Protein AF-A0AB34I1J7-F1 (afdb_monomer_lite)

InterPro domains:
  IPR003309 SCAN domain [PF02023] (33-123)
  IPR003309 SCAN domain [PS50804] (38-121)
  IPR003309 SCAN domain [SM00431] (33-147)
  IPR013087 Zinc finger C2H2-type [PS00028] (128-148)
  IPR013087 Zinc finger C2H2-type [PS00028] (156-176)
  IPR013087 Zinc finger C2H2-type [PS50157] (126-153)
  IPR013087 Zinc finger C2H2-type [PS50157] (154-181)
  IPR013087 Zinc finger C2H2-type [SM00355] (126-148)
  IPR013087 Zinc f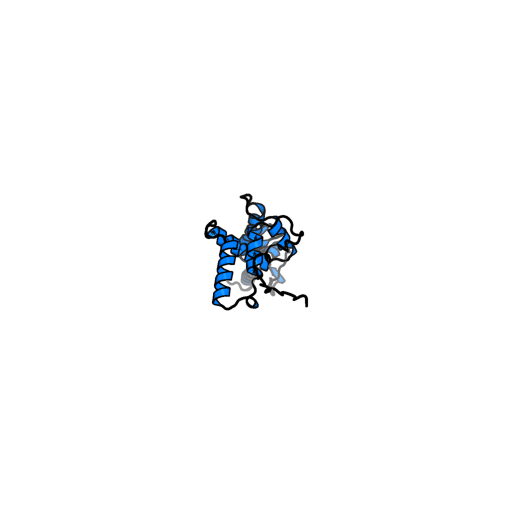inger C2H2-type [SM00355] (154-176)
  IPR036236 Zinc finger C2H2 superfamily [SSF57667] (126-176)
  IPR038269 SCAN domain superfamily [G3DSA:1.10.4020.10] (29-123)
  IPR050916 SCAN domain and C2H2-type zinc finger [PTHR45935] (22-131)

Secondary structure (DSSP, 8-state):
-----------------SSSS---S---S--HHHHHHHHHHT--GGGSSSHHHHHHHHHHHHHHHH-TTT--HHHHHHHHHHHHHHHHS-HHHHHHHHHT---SS-TTSHHHHHHHHHHHHH---EE-TTT--EESSHHHHHHHHHHHH----EE-TTT--EESSHHHHHHHHHHHH----

Structure (mmCIF, N/CA/C/O backbone):
data_AF-A0AB34I1J7-F1
#
_entry.id   AF-A0AB34I1J7-F1
#
loop_
_atom_site.group_PDB
_atom_site.id
_atom_site.type_symbol
_atom_site.label_atom_id
_atom_site.label_alt_id
_atom_site.label_comp_id
_atom_site.label_asym_id
_atom_site.label_entity_id
_atom_site.label_seq_id
_atom_site.pdbx_PDB_ins_code
_atom_site.Cartn_x
_atom_site.Cartn_y
_atom_site.Cartn_z
_atom_site.occupancy
_atom_site.B_iso_or_equiv
_atom_site.auth_seq_id
_atom_site.auth_comp_id
_atom_site.auth_asym_id
_atom_site.auth_atom_id
_atom_site.pdbx_PDB_model_num
ATOM 1 N N . MET A 1 1 ? 21.819 9.440 -84.602 1.00 41.34 1 MET A N 1
ATOM 2 C CA . MET A 1 1 ? 22.567 8.645 -83.603 1.00 41.34 1 MET A CA 1
ATOM 3 C C . MET A 1 1 ? 23.087 9.572 -82.512 1.00 41.34 1 MET A C 1
ATOM 5 O O . MET A 1 1 ? 24.114 10.208 -82.698 1.00 41.34 1 MET A O 1
ATOM 9 N N . LYS A 1 2 ? 22.367 9.686 -81.397 1.00 42.88 2 LYS A N 1
ATOM 10 C CA . LYS A 1 2 ? 22.900 10.189 -80.125 1.00 42.88 2 LYS A CA 1
ATOM 11 C C . LYS A 1 2 ? 22.485 9.143 -79.095 1.00 42.88 2 LYS A C 1
ATOM 13 O O . LYS A 1 2 ? 21.301 8.846 -78.991 1.00 42.88 2 LYS A O 1
ATOM 18 N N . LYS A 1 3 ? 23.469 8.457 -78.516 1.00 43.00 3 LYS A N 1
ATOM 19 C CA . LYS A 1 3 ? 23.260 7.335 -77.599 1.00 43.00 3 LYS A CA 1
ATOM 20 C C . LYS A 1 3 ? 22.960 7.899 -76.212 1.00 43.00 3 LYS A C 1
ATOM 22 O O . LYS A 1 3 ? 23.775 8.652 -75.690 1.00 43.00 3 LYS A O 1
ATOM 27 N N . ASN A 1 4 ? 21.815 7.513 -75.653 1.00 36.00 4 ASN A N 1
ATOM 28 C CA . ASN A 1 4 ? 21.556 7.559 -74.220 1.00 36.00 4 ASN A CA 1
ATOM 29 C C . ASN A 1 4 ? 22.535 6.597 -73.537 1.00 36.00 4 ASN A C 1
ATOM 31 O O . ASN A 1 4 ? 22.669 5.450 -73.968 1.00 36.00 4 ASN A O 1
ATOM 35 N N . GLN A 1 5 ? 23.234 7.065 -72.509 1.00 42.88 5 GLN A N 1
ATOM 36 C CA . GLN A 1 5 ? 23.921 6.202 -71.555 1.00 42.88 5 GLN A CA 1
ATOM 37 C C . GLN A 1 5 ? 23.169 6.323 -70.234 1.00 42.88 5 GLN A C 1
ATOM 39 O O . GLN A 1 5 ? 23.293 7.317 -69.526 1.00 42.88 5 GLN A O 1
ATOM 44 N N . GLU A 1 6 ? 22.339 5.321 -69.961 1.00 39.78 6 GLU A N 1
ATOM 45 C CA . GLU A 1 6 ? 21.778 5.044 -68.643 1.00 39.78 6 GLU A CA 1
ATOM 46 C C . GLU A 1 6 ? 22.890 4.398 -67.807 1.00 39.78 6 GLU A C 1
ATOM 48 O O . GLU A 1 6 ? 23.383 3.317 -68.131 1.00 39.78 6 GLU A O 1
ATOM 53 N N . GLY A 1 7 ? 23.352 5.113 -66.782 1.00 38.28 7 GLY A N 1
ATOM 54 C CA . GLY A 1 7 ? 24.207 4.559 -65.734 1.00 38.28 7 GLY A CA 1
ATOM 55 C C . GLY A 1 7 ? 23.368 3.833 -64.674 1.00 38.28 7 GLY A C 1
ATOM 56 O O . GLY A 1 7 ? 22.175 4.114 -64.546 1.00 38.28 7 GLY A O 1
ATOM 57 N N . PRO A 1 8 ? 23.960 2.898 -63.913 1.00 36.19 8 PRO A N 1
ATOM 58 C CA . PRO A 1 8 ? 23.227 2.061 -62.972 1.00 36.19 8 PRO A CA 1
ATOM 59 C C . PRO A 1 8 ? 22.698 2.882 -61.789 1.00 36.19 8 PRO A C 1
ATOM 61 O O . PRO A 1 8 ? 23.455 3.567 -61.101 1.00 36.19 8 PRO A O 1
ATOM 64 N N . VAL A 1 9 ? 21.392 2.777 -61.537 1.00 37.28 9 VAL A N 1
ATOM 65 C CA . VAL A 1 9 ? 20.745 3.280 -60.321 1.00 37.28 9 VAL A CA 1
ATOM 66 C C . VAL A 1 9 ? 21.147 2.363 -59.169 1.00 37.28 9 VAL A C 1
ATOM 68 O O . VAL A 1 9 ? 20.650 1.246 -59.050 1.00 37.28 9 VAL A O 1
ATOM 71 N N . ILE A 1 10 ? 22.075 2.821 -58.331 1.00 36.22 10 ILE A N 1
ATOM 72 C CA . ILE A 1 10 ? 22.367 2.180 -57.049 1.00 36.22 10 ILE A CA 1
ATOM 73 C C . ILE A 1 10 ? 21.403 2.773 -56.026 1.00 36.22 10 ILE A C 1
ATOM 75 O O . ILE A 1 10 ? 21.556 3.921 -55.611 1.00 36.22 10 ILE A O 1
ATOM 79 N N . VAL A 1 11 ? 20.399 1.988 -55.635 1.00 35.81 11 VAL A N 1
ATOM 80 C CA . VAL A 1 11 ? 19.558 2.282 -54.473 1.00 35.81 11 VAL A CA 1
ATOM 81 C C . VAL A 1 11 ? 20.415 2.023 -53.238 1.00 35.81 11 VAL A C 1
ATOM 83 O O . VAL A 1 11 ? 20.641 0.875 -52.862 1.00 35.81 11 VAL A O 1
ATOM 86 N N . LYS A 1 12 ? 20.961 3.084 -52.644 1.00 34.81 12 LYS A N 1
ATOM 87 C CA . LYS A 1 12 ? 21.525 3.001 -51.299 1.00 34.81 12 LYS A CA 1
ATOM 88 C C . LYS A 1 12 ? 20.368 3.068 -50.315 1.00 34.81 12 LYS A C 1
ATOM 90 O O . LYS A 1 12 ? 19.717 4.099 -50.188 1.00 34.81 12 LYS A O 1
ATOM 95 N N . VAL A 1 13 ? 20.100 1.936 -49.682 1.00 39.44 13 VAL A N 1
ATOM 96 C CA . VAL A 1 13 ? 19.323 1.871 -48.451 1.00 39.44 13 VAL A CA 1
ATOM 97 C C . VAL A 1 13 ? 20.276 2.329 -47.350 1.00 39.44 13 VAL A C 1
ATOM 99 O O . VAL A 1 13 ? 21.215 1.614 -47.018 1.00 39.44 13 VAL A O 1
ATOM 102 N N . GLU A 1 14 ? 20.093 3.550 -46.861 1.00 33.66 14 GLU A N 1
ATOM 103 C CA . GLU A 1 14 ? 20.713 4.015 -45.619 1.00 33.66 14 GLU A CA 1
ATOM 104 C C . GLU A 1 14 ? 19.593 4.055 -44.568 1.00 33.66 14 GLU A C 1
ATOM 106 O O . GLU A 1 14 ? 18.824 5.009 -44.451 1.00 33.66 14 GLU A O 1
ATOM 111 N N . GLU A 1 15 ? 19.452 2.915 -43.887 1.00 44.00 15 GLU A N 1
ATOM 112 C CA . GLU A 1 15 ? 18.715 2.718 -42.639 1.00 44.00 15 GLU A CA 1
ATOM 113 C C . GLU A 1 15 ? 19.415 3.503 -41.530 1.00 44.00 15 GLU A C 1
ATOM 115 O O . GLU A 1 15 ? 20.234 2.944 -40.819 1.00 44.00 15 GLU A O 1
ATOM 120 N N . GLU A 1 16 ? 19.155 4.803 -41.392 1.00 42.69 16 GLU A N 1
ATOM 121 C CA . GLU A 1 16 ? 19.664 5.544 -40.224 1.00 42.69 16 GLU A CA 1
ATOM 122 C C . GLU A 1 16 ? 18.922 6.863 -39.958 1.00 42.69 16 GLU A C 1
ATOM 124 O O . GLU A 1 16 ? 19.511 7.851 -39.538 1.00 42.69 16 GLU A O 1
ATOM 129 N N . ASN A 1 17 ? 17.606 6.910 -40.204 1.00 36.69 17 ASN A N 1
ATOM 130 C CA . ASN A 1 17 ? 16.812 8.115 -39.908 1.00 36.69 17 ASN A CA 1
ATOM 131 C C . ASN A 1 17 ? 15.355 7.869 -39.478 1.00 36.69 17 ASN A C 1
ATOM 133 O O . ASN A 1 17 ? 14.537 8.782 -39.538 1.00 36.69 17 ASN A O 1
ATOM 137 N N . PHE A 1 18 ? 15.006 6.668 -39.003 1.00 31.95 18 PHE A N 1
ATOM 138 C CA . PHE A 1 18 ? 13.630 6.386 -38.558 1.00 31.95 18 PHE A CA 1
ATOM 139 C C . PHE A 1 18 ? 13.370 6.670 -37.065 1.00 31.95 18 PHE A C 1
ATOM 141 O O . PHE A 1 18 ? 12.256 6.485 -36.598 1.00 31.95 18 PHE A O 1
ATOM 148 N N . PHE A 1 19 ? 14.362 7.144 -36.302 1.00 36.75 19 PHE A N 1
ATOM 149 C CA . PHE A 1 19 ? 14.204 7.362 -34.852 1.00 36.75 19 PHE A CA 1
ATOM 150 C C . PHE A 1 19 ? 14.088 8.836 -34.431 1.00 36.75 19 PHE A C 1
ATOM 152 O O . PHE A 1 19 ? 14.089 9.146 -33.244 1.00 36.75 19 PHE A O 1
ATOM 159 N N . VAL A 1 20 ? 13.985 9.769 -35.384 1.00 41.97 20 VAL A N 1
ATOM 160 C CA . VAL A 1 20 ? 13.896 11.208 -35.075 1.00 41.97 20 VAL A CA 1
ATOM 161 C C . VAL A 1 20 ? 12.694 11.841 -35.767 1.00 41.97 20 VAL A C 1
ATOM 163 O O . VAL A 1 20 ? 12.837 12.809 -36.505 1.00 41.97 20 VAL A O 1
ATOM 166 N N . GLN A 1 21 ? 11.496 11.294 -35.555 1.00 44.53 21 GLN A N 1
ATOM 167 C CA . GLN A 1 21 ? 10.256 12.030 -35.812 1.00 44.53 21 GLN A CA 1
ATOM 168 C C . GLN A 1 21 ? 9.051 11.341 -35.168 1.00 44.53 21 GLN A C 1
ATOM 170 O O . GLN A 1 21 ? 8.343 10.596 -35.823 1.00 44.53 21 GLN A O 1
ATOM 175 N N . GLU A 1 22 ? 8.861 11.584 -33.870 1.00 39.38 22 GLU A N 1
ATOM 176 C CA . GLU A 1 22 ? 7.556 11.803 -33.215 1.00 39.38 22 GLU A CA 1
ATOM 177 C C . GLU A 1 22 ? 7.799 12.030 -31.714 1.00 39.38 22 GLU A C 1
ATOM 179 O O . GLU A 1 22 ? 7.383 11.278 -30.841 1.00 39.38 22 GLU A O 1
ATOM 184 N N . ILE A 1 23 ? 8.532 13.105 -31.402 1.00 40.81 23 ILE A N 1
ATOM 185 C CA . ILE A 1 23 ? 8.363 13.757 -30.103 1.00 40.81 23 ILE A CA 1
ATOM 186 C C . ILE A 1 23 ? 7.135 14.634 -30.288 1.00 40.81 23 ILE A C 1
ATOM 188 O O . ILE A 1 23 ? 7.230 15.765 -30.772 1.00 40.81 23 ILE A O 1
ATOM 192 N N . ASP A 1 24 ? 5.974 14.059 -29.998 1.00 33.88 24 ASP A N 1
ATOM 193 C CA . ASP A 1 24 ? 4.739 14.816 -29.939 1.00 33.88 24 ASP A CA 1
ATOM 194 C C . ASP A 1 24 ? 4.899 15.868 -28.834 1.00 33.88 24 ASP A C 1
ATOM 196 O O . ASP A 1 24 ? 5.199 15.564 -27.676 1.00 33.88 24 ASP A O 1
ATOM 200 N N . LEU A 1 25 ? 4.770 17.136 -29.220 1.00 46.81 25 LEU A N 1
ATOM 201 C CA . LEU A 1 25 ? 4.937 18.324 -28.381 1.00 46.81 25 LEU A CA 1
ATOM 202 C C . LEU A 1 25 ? 3.759 18.499 -27.407 1.00 46.81 25 LEU A C 1
ATOM 204 O O . LEU A 1 25 ? 3.215 19.595 -27.280 1.00 46.81 25 LEU A O 1
ATOM 208 N N . GLN A 1 26 ? 3.367 17.431 -26.710 1.00 44.53 26 GLN A N 1
ATOM 209 C CA . GLN A 1 26 ? 2.411 17.444 -25.604 1.00 44.53 26 GLN A CA 1
ATOM 210 C C . GLN A 1 26 ? 2.746 1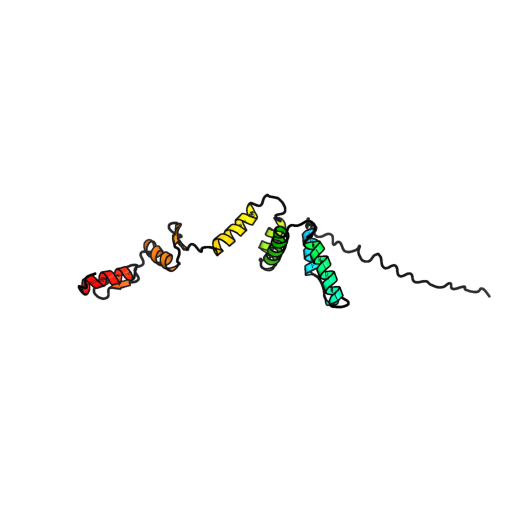6.378 -24.549 1.00 44.53 26 GLN A C 1
ATOM 212 O O . GLN A 1 26 ? 1.961 15.464 -24.311 1.00 44.53 26 GLN A O 1
ATOM 217 N N . GLN A 1 27 ? 3.878 16.520 -23.851 1.00 41.12 27 GLN A N 1
ATOM 218 C CA . GLN A 1 27 ? 3.949 16.096 -22.449 1.00 41.12 27 GLN A CA 1
ATOM 219 C C . GLN A 1 27 ? 5.014 16.870 -21.663 1.00 41.12 27 GLN A C 1
ATOM 221 O O . GLN A 1 27 ? 6.212 16.859 -21.928 1.00 41.12 27 GLN A O 1
ATOM 226 N N . ASN A 1 28 ? 4.469 17.617 -20.717 1.00 44.12 28 ASN A N 1
ATOM 227 C CA . ASN A 1 28 ? 5.076 18.421 -19.680 1.00 44.12 28 ASN A CA 1
ATOM 228 C C . ASN A 1 28 ? 5.889 17.512 -18.729 1.00 44.12 28 ASN A C 1
ATOM 230 O O . ASN A 1 28 ? 5.380 16.479 -18.310 1.00 44.12 28 ASN A O 1
ATOM 234 N N . SER A 1 29 ? 7.129 17.888 -18.399 1.00 46.38 29 SER A N 1
ATOM 235 C CA . SER A 1 29 ? 7.854 17.493 -17.171 1.00 46.38 29 SER A CA 1
ATOM 236 C C . SER A 1 29 ? 7.939 16.006 -16.750 1.00 46.38 29 SER A C 1
ATOM 238 O O . SER A 1 29 ? 8.089 15.752 -15.557 1.00 46.38 29 SER A O 1
ATOM 240 N N . GLN A 1 30 ? 7.873 15.020 -17.649 1.00 55.69 30 GLN A N 1
ATOM 241 C CA . GLN A 1 30 ? 8.064 13.612 -17.254 1.00 55.69 30 GLN A CA 1
ATOM 242 C C . GLN A 1 30 ? 9.540 13.297 -16.981 1.00 55.69 30 GLN A C 1
ATOM 244 O O . GLN A 1 30 ? 10.423 13.696 -17.748 1.00 55.69 30 GLN A O 1
ATOM 249 N N . SER A 1 31 ? 9.817 12.586 -15.884 1.00 66.00 31 SER A N 1
ATOM 250 C CA . SER A 1 31 ? 11.177 12.149 -15.558 1.00 66.00 31 SER A CA 1
ATOM 251 C C . SER A 1 31 ? 11.665 11.132 -16.594 1.00 66.00 31 SER A C 1
ATOM 253 O O . SER A 1 31 ? 10.883 10.354 -17.147 1.00 66.00 31 SER A O 1
ATOM 255 N N . SER A 1 32 ? 12.978 11.098 -16.851 1.00 69.81 32 SER A N 1
ATOM 256 C CA . SER A 1 32 ? 13.583 10.125 -17.774 1.00 69.81 32 SER A CA 1
ATOM 257 C C . SER A 1 32 ? 13.202 8.679 -17.427 1.00 69.81 32 SER A C 1
ATOM 259 O O . SER A 1 32 ? 13.103 7.836 -18.311 1.00 69.81 32 SER A O 1
ATOM 261 N N . GLN A 1 33 ? 12.949 8.399 -16.147 1.00 78.62 33 GLN A N 1
ATOM 262 C CA . GLN A 1 33 ? 12.607 7.074 -15.645 1.00 78.62 33 GLN A CA 1
ATOM 263 C C . GLN A 1 33 ? 11.162 6.655 -15.962 1.00 78.62 33 GLN A C 1
ATOM 265 O O . GLN A 1 33 ? 10.915 5.486 -16.269 1.00 78.62 33 GLN A O 1
ATOM 270 N N . GLU A 1 34 ? 10.216 7.597 -15.965 1.00 79.50 34 GLU A N 1
ATOM 271 C CA . GLU A 1 34 ? 8.825 7.336 -16.351 1.00 79.50 34 GLU A CA 1
ATOM 272 C C . GLU A 1 34 ? 8.714 6.988 -17.844 1.00 79.50 34 GLU A C 1
ATOM 274 O O . GLU A 1 34 ? 7.970 6.080 -18.221 1.00 79.50 34 GLU A O 1
ATOM 279 N N . VAL A 1 35 ? 9.521 7.633 -18.692 1.00 84.88 35 VAL A N 1
ATOM 280 C CA . VAL A 1 35 ? 9.582 7.346 -20.136 1.00 84.88 35 VAL A CA 1
ATOM 281 C C . VAL A 1 35 ? 10.014 5.898 -20.397 1.00 84.88 35 VAL A C 1
ATOM 283 O O . VAL A 1 35 ? 9.363 5.183 -21.164 1.00 84.88 35 VAL A O 1
ATOM 286 N N . PHE A 1 36 ? 11.062 5.419 -19.718 1.00 88.38 36 PHE A N 1
ATOM 287 C CA . PHE A 1 36 ? 11.510 4.027 -19.854 1.00 88.38 36 PHE A CA 1
ATOM 288 C C . PHE A 1 36 ? 10.477 3.022 -19.328 1.00 88.38 36 PHE A C 1
ATOM 290 O O . PHE A 1 36 ? 10.254 1.989 -19.963 1.00 88.38 36 PHE A O 1
ATOM 297 N N . CYS A 1 37 ? 9.791 3.340 -18.226 1.00 86.44 37 CYS A N 1
ATOM 298 C CA . CYS A 1 37 ? 8.689 2.525 -17.708 1.00 86.44 37 CYS A CA 1
ATOM 299 C C . CYS A 1 37 ? 7.560 2.372 -18.744 1.00 86.44 37 CYS A C 1
ATOM 301 O O . CYS A 1 37 ? 7.078 1.270 -19.023 1.00 86.44 37 CYS A O 1
ATOM 303 N N . GLN A 1 38 ? 7.171 3.475 -19.386 1.00 86.75 38 GLN A N 1
ATOM 304 C CA . GLN A 1 38 ? 6.145 3.461 -20.425 1.00 86.75 38 GLN A CA 1
ATOM 305 C C . GLN A 1 38 ? 6.559 2.639 -21.652 1.00 86.75 38 GLN A C 1
ATOM 307 O O . GLN A 1 38 ? 5.729 1.915 -22.207 1.00 86.75 38 GLN A O 1
ATOM 312 N N . HIS A 1 39 ? 7.822 2.725 -22.074 1.00 88.62 39 HIS A N 1
ATOM 313 C CA . HIS A 1 39 ? 8.346 1.900 -23.165 1.00 88.62 39 HIS A CA 1
ATOM 314 C C . HIS A 1 39 ? 8.315 0.410 -22.816 1.00 88.62 39 HIS A C 1
ATOM 316 O O . HIS A 1 39 ? 7.879 -0.397 -23.634 1.00 88.62 39 HIS A O 1
ATOM 322 N N . PHE A 1 40 ? 8.695 0.048 -21.588 1.00 91.12 40 PH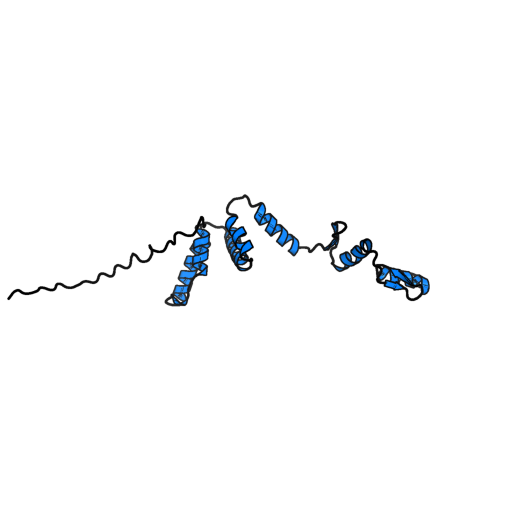E A N 1
ATOM 323 C CA . PHE A 1 40 ? 8.598 -1.328 -21.108 1.00 91.12 40 PHE A CA 1
ATOM 324 C C . PHE A 1 40 ? 7.151 -1.850 -21.145 1.00 91.12 40 PHE A C 1
ATOM 326 O O . PHE A 1 40 ? 6.899 -2.936 -21.668 1.00 91.12 40 PHE A O 1
ATOM 333 N N . ARG A 1 41 ? 6.174 -1.059 -20.679 1.00 87.56 41 ARG A N 1
ATOM 334 C CA . ARG A 1 41 ? 4.744 -1.427 -20.717 1.00 87.56 41 ARG A CA 1
ATOM 335 C C . ARG A 1 41 ? 4.188 -1.612 -22.124 1.00 87.56 41 ARG A C 1
ATOM 337 O O . ARG A 1 41 ? 3.330 -2.465 -22.336 1.00 87.56 41 ARG A O 1
ATOM 344 N N . ARG A 1 42 ? 4.615 -0.769 -23.063 1.00 91.25 42 ARG A N 1
ATOM 345 C CA . ARG A 1 42 ? 4.119 -0.767 -24.447 1.00 91.25 42 ARG A CA 1
ATOM 346 C C . ARG A 1 42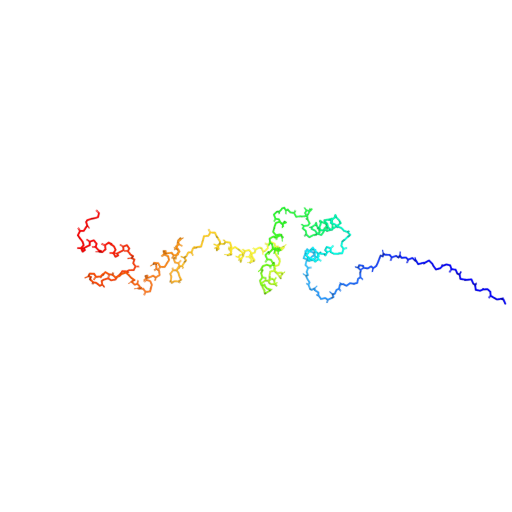 ? 4.811 -1.803 -25.335 1.00 91.25 42 ARG A C 1
ATOM 348 O O . ARG A 1 42 ? 4.529 -1.843 -26.528 1.00 91.25 42 ARG A O 1
ATOM 355 N N . PHE A 1 43 ? 5.683 -2.644 -24.776 1.00 93.19 43 PHE A N 1
ATOM 356 C CA . PHE A 1 43 ? 6.367 -3.692 -25.522 1.00 93.19 43 PHE A CA 1
ATOM 357 C C . PHE A 1 43 ? 5.382 -4.615 -26.265 1.00 93.19 43 PHE A C 1
ATOM 359 O O . PHE A 1 43 ? 4.448 -5.168 -25.678 1.00 93.19 43 PHE A O 1
ATOM 366 N N . CYS A 1 44 ? 5.630 -4.822 -27.561 1.00 91.56 44 CYS A N 1
ATOM 367 C CA . CYS A 1 44 ? 4.770 -5.590 -28.453 1.00 91.56 44 CYS A CA 1
ATOM 368 C C . CYS A 1 44 ? 5.479 -6.860 -28.945 1.00 91.56 44 CYS A C 1
ATOM 370 O O . CYS A 1 44 ? 6.380 -6.809 -29.779 1.00 91.56 44 CYS A O 1
ATOM 372 N N . TYR A 1 45 ? 5.043 -8.035 -28.478 1.00 90.81 45 TYR A N 1
ATOM 373 C CA . TYR A 1 45 ? 5.650 -9.311 -28.889 1.00 90.81 45 TYR A CA 1
ATOM 374 C C . TYR A 1 45 ? 5.537 -9.571 -30.401 1.00 90.81 45 TYR A C 1
ATOM 376 O O . TYR A 1 45 ? 6.412 -10.205 -30.988 1.00 90.81 45 TYR A O 1
ATOM 384 N N . GLN A 1 46 ? 4.472 -9.075 -31.041 1.00 91.38 46 GLN A N 1
ATOM 385 C CA . GLN A 1 46 ? 4.194 -9.308 -32.463 1.00 91.38 46 GLN A CA 1
ATOM 386 C C . GLN A 1 46 ? 5.234 -8.668 -33.391 1.00 91.38 46 GLN A C 1
ATOM 388 O O . GLN A 1 46 ? 5.375 -9.101 -34.531 1.00 91.38 46 GLN A O 1
ATOM 393 N N . GLU A 1 47 ? 5.972 -7.674 -32.900 1.00 87.38 47 GLU A N 1
ATOM 394 C CA . GLU A 1 47 ? 7.022 -6.968 -33.641 1.00 87.38 47 GLU A CA 1
ATOM 395 C C . GLU A 1 47 ? 8.396 -7.631 -33.483 1.00 87.38 47 GLU A C 1
ATOM 397 O O . GLU A 1 47 ? 9.377 -7.207 -34.094 1.00 87.38 47 GLU A O 1
ATOM 402 N N . THR A 1 48 ? 8.482 -8.702 -32.690 1.00 89.88 48 THR A N 1
ATOM 403 C CA . THR A 1 48 ? 9.747 -9.390 -32.436 1.00 89.88 48 THR A CA 1
ATOM 404 C C . THR A 1 48 ? 9.951 -10.597 -33.357 1.00 89.88 48 THR A C 1
ATOM 406 O O . THR A 1 48 ? 9.005 -11.341 -33.625 1.00 89.88 48 THR A O 1
ATOM 409 N N . PRO A 1 49 ? 11.192 -10.857 -33.818 1.00 90.19 49 PRO A N 1
ATOM 410 C CA . PRO A 1 49 ? 11.502 -12.024 -34.651 1.00 90.19 49 PRO A CA 1
ATOM 411 C C . PRO A 1 49 ? 11.267 -13.375 -33.960 1.00 90.19 49 PRO A C 1
ATOM 413 O O . PRO A 1 49 ? 11.159 -14.404 -34.630 1.00 90.19 49 PRO A O 1
ATOM 416 N N . GLY A 1 50 ? 11.212 -13.389 -32.626 1.00 92.12 50 GLY A N 1
ATOM 417 C CA . GLY A 1 50 ? 11.088 -14.603 -31.839 1.00 92.12 50 GLY A CA 1
ATOM 418 C C . GLY A 1 50 ? 11.205 -14.371 -30.330 1.00 92.12 50 GLY A C 1
ATOM 419 O O . GLY A 1 50 ? 11.506 -13.269 -29.867 1.00 92.12 50 GLY A O 1
ATOM 420 N N . PRO A 1 51 ? 10.988 -15.429 -29.529 1.00 93.56 51 PRO A N 1
ATOM 421 C CA . PRO A 1 51 ? 10.965 -15.338 -28.071 1.00 93.56 51 PRO A CA 1
ATOM 422 C C . PRO A 1 51 ? 12.320 -14.975 -27.462 1.00 93.56 51 PRO A C 1
ATOM 424 O O . PRO A 1 51 ? 12.364 -14.376 -26.391 1.00 93.56 51 PRO A O 1
ATOM 427 N N . ARG A 1 52 ? 13.433 -15.319 -28.120 1.00 94.88 52 ARG A N 1
ATOM 428 C CA . ARG A 1 52 ? 14.769 -14.969 -27.628 1.00 94.88 52 ARG A CA 1
ATOM 429 C C . ARG A 1 52 ? 15.000 -13.465 -27.746 1.00 94.88 52 ARG A C 1
ATOM 431 O O . ARG A 1 52 ? 15.421 -12.842 -26.781 1.00 94.88 52 ARG A O 1
ATOM 438 N N . GLU A 1 53 ? 14.696 -12.905 -28.907 1.00 92.94 53 GLU A N 1
ATOM 439 C CA . GLU A 1 53 ? 14.855 -11.490 -29.221 1.00 92.94 53 GLU A CA 1
ATOM 440 C C . GLU A 1 53 ? 13.909 -10.645 -28.363 1.00 92.94 53 GLU A C 1
ATOM 442 O O . GLU A 1 53 ? 14.332 -9.636 -27.804 1.00 92.94 53 GLU A O 1
ATOM 447 N N . ALA A 1 54 ? 12.673 -11.115 -28.160 1.00 92.75 54 ALA A N 1
ATOM 448 C CA . ALA A 1 54 ? 11.722 -10.501 -27.240 1.00 92.75 54 ALA A CA 1
ATOM 449 C C . ALA A 1 54 ? 12.252 -10.421 -25.805 1.00 92.75 54 ALA A C 1
ATOM 451 O O . ALA A 1 54 ? 12.189 -9.367 -25.180 1.00 92.75 54 ALA A O 1
ATOM 452 N N . LEU A 1 55 ? 12.805 -11.520 -25.282 1.00 93.50 55 LEU A N 1
ATOM 453 C CA . LEU A 1 55 ? 13.381 -11.536 -23.937 1.00 93.50 55 LEU A CA 1
ATOM 454 C C . LEU A 1 55 ? 14.611 -10.630 -23.828 1.00 93.50 55 LEU A C 1
ATOM 456 O O . LEU A 1 55 ? 14.767 -9.958 -22.813 1.00 93.50 55 LEU A O 1
ATOM 460 N N . SER A 1 56 ? 15.459 -10.577 -24.859 1.00 93.25 56 SER A N 1
ATOM 461 C CA . SER A 1 56 ? 16.608 -9.666 -24.889 1.00 93.25 56 SER A CA 1
ATOM 462 C C . SER A 1 56 ? 16.180 -8.196 -24.876 1.00 93.25 56 SER A C 1
ATOM 464 O O . SER A 1 56 ? 16.735 -7.420 -24.104 1.00 93.25 56 SER A O 1
ATOM 466 N N . GLN A 1 57 ? 15.162 -7.824 -25.656 1.00 92.81 57 GLN A N 1
ATOM 467 C CA . GLN A 1 57 ? 14.626 -6.458 -25.677 1.00 92.81 57 GLN A CA 1
ATOM 468 C C . GLN A 1 57 ? 13.925 -6.093 -24.363 1.00 92.81 57 GLN A C 1
ATOM 470 O O . GLN A 1 57 ? 14.160 -5.020 -23.815 1.00 92.81 57 GLN A O 1
ATOM 475 N N . LEU A 1 58 ? 13.113 -6.999 -23.808 1.00 92.31 58 LEU A N 1
ATOM 476 C CA . LEU A 1 58 ? 12.491 -6.803 -22.496 1.00 92.31 58 LEU A CA 1
ATOM 477 C C . LEU A 1 58 ? 13.539 -6.631 -21.396 1.00 92.31 58 LEU A C 1
ATOM 479 O O . LEU A 1 58 ? 13.370 -5.791 -20.518 1.00 92.31 58 LEU A O 1
ATOM 483 N N . GLN A 1 59 ? 14.628 -7.400 -21.445 1.00 93.12 59 GLN A N 1
ATOM 484 C CA . GLN A 1 59 ? 15.730 -7.261 -20.500 1.00 93.12 59 GLN A CA 1
ATOM 485 C C . GLN A 1 59 ? 16.402 -5.888 -20.620 1.00 93.12 59 GLN A C 1
ATOM 487 O O . GLN A 1 59 ? 16.686 -5.267 -19.599 1.00 93.12 59 GLN A O 1
ATOM 492 N N . GLU A 1 60 ? 16.632 -5.402 -21.839 1.00 92.25 60 GLU A N 1
ATOM 493 C CA . GLU A 1 60 ? 17.213 -4.081 -22.074 1.00 92.25 60 GLU A CA 1
ATOM 494 C C . GLU A 1 60 ? 16.308 -2.958 -21.552 1.00 92.25 60 GLU A C 1
ATOM 496 O O . GLU A 1 60 ? 16.767 -2.108 -20.789 1.00 92.25 60 GLU A O 1
ATOM 501 N N . LEU A 1 61 ? 15.013 -3.002 -21.873 1.00 91.75 61 LEU A N 1
ATOM 502 C CA . LEU A 1 61 ? 14.025 -2.038 -21.381 1.00 91.75 61 LEU A CA 1
ATOM 503 C C . LEU A 1 61 ? 13.913 -2.069 -19.847 1.00 91.75 61 LEU A C 1
ATOM 505 O O . LEU A 1 61 ? 13.889 -1.018 -19.211 1.00 91.75 61 LEU A O 1
ATOM 509 N N . CYS A 1 62 ? 13.929 -3.259 -19.235 1.00 90.88 62 CYS A N 1
ATOM 510 C CA . CYS A 1 62 ? 14.005 -3.420 -17.780 1.00 90.88 62 CYS A CA 1
ATOM 511 C C . CYS A 1 62 ? 15.252 -2.753 -17.190 1.00 90.88 62 CYS A C 1
ATOM 513 O O . CYS A 1 62 ? 15.162 -2.087 -16.162 1.00 90.88 62 CYS A O 1
ATOM 515 N N . CYS A 1 63 ? 16.422 -2.937 -17.807 1.00 90.25 63 CYS A N 1
ATOM 516 C CA . CYS A 1 63 ? 17.662 -2.320 -17.342 1.00 90.25 63 CYS A CA 1
ATOM 517 C C . CYS A 1 63 ? 17.624 -0.794 -17.474 1.00 90.25 63 CYS A C 1
ATOM 519 O O . CYS A 1 63 ? 18.076 -0.108 -16.564 1.00 90.25 63 CYS A O 1
ATOM 521 N N . GLN A 1 64 ? 17.054 -0.263 -18.556 1.00 90.62 64 GLN A N 1
ATOM 522 C CA . GLN A 1 64 ? 16.900 1.181 -18.750 1.00 90.62 64 GLN A CA 1
ATOM 523 C C . GLN A 1 64 ? 15.915 1.805 -17.752 1.00 90.62 64 GLN A C 1
ATOM 525 O O . GLN A 1 64 ? 16.154 2.903 -17.263 1.00 90.62 64 GLN A O 1
ATOM 530 N N . TRP A 1 65 ? 14.832 1.101 -17.415 1.00 90.00 65 TRP A N 1
ATOM 531 C CA . TRP A 1 65 ? 13.840 1.578 -16.451 1.00 90.00 65 TRP A CA 1
ATOM 532 C C . TRP A 1 65 ? 14.309 1.462 -14.992 1.00 90.00 65 TRP A C 1
ATOM 534 O O . TRP A 1 65 ? 14.160 2.401 -14.207 1.00 90.00 65 TRP A O 1
ATOM 544 N N . LEU A 1 66 ? 14.866 0.313 -14.607 1.00 88.69 66 LEU A N 1
ATOM 545 C CA . LEU A 1 66 ? 15.239 0.041 -13.216 1.00 88.69 66 LEU A CA 1
ATOM 546 C C . LEU A 1 66 ? 16.653 0.525 -12.873 1.00 88.69 66 LEU A C 1
ATOM 548 O O . LEU A 1 66 ? 16.967 0.650 -11.691 1.00 88.69 66 LEU A O 1
ATOM 552 N N . SER A 1 67 ? 17.503 0.775 -13.875 1.00 87.81 67 SER A N 1
ATOM 553 C CA . SER A 1 67 ? 18.901 1.221 -13.745 1.00 87.81 67 SER A CA 1
ATOM 554 C C . SER A 1 67 ? 19.640 0.563 -12.570 1.00 87.81 67 SER A C 1
ATOM 556 O O . SER A 1 67 ? 20.050 1.249 -11.626 1.00 87.81 67 SER A O 1
ATOM 558 N N . PRO A 1 68 ? 19.776 -0.778 -12.558 1.00 87.56 68 PRO A N 1
ATOM 559 C CA . PRO A 1 68 ? 20.345 -1.519 -11.430 1.00 87.56 68 PRO A CA 1
ATOM 560 C C . PRO A 1 68 ? 21.810 -1.169 -11.123 1.00 87.56 68 PRO A C 1
ATOM 562 O O . PRO A 1 68 ? 22.309 -1.485 -10.046 1.00 87.56 68 PRO A O 1
ATOM 565 N N . GLU A 1 69 ? 22.511 -0.524 -12.053 1.00 88.44 69 GLU A N 1
ATOM 566 C CA . GLU A 1 69 ? 23.846 0.042 -11.867 1.00 88.44 69 GLU A CA 1
ATOM 567 C C . GLU A 1 69 ? 23.862 1.296 -10.978 1.00 88.44 69 GLU A C 1
ATOM 569 O O . GLU A 1 69 ? 24.881 1.582 -10.349 1.00 88.44 69 GLU A O 1
ATOM 574 N N . ASN A 1 70 ? 22.734 2.009 -10.896 1.00 82.56 70 ASN A N 1
ATOM 575 C CA . ASN A 1 70 ? 22.580 3.258 -10.149 1.00 82.56 70 ASN A CA 1
ATOM 576 C C . ASN A 1 70 ? 21.672 3.111 -8.913 1.00 82.56 70 ASN A C 1
ATOM 578 O O . ASN A 1 70 ? 21.770 3.919 -7.988 1.00 82.56 70 ASN A O 1
ATOM 582 N N . HIS A 1 71 ? 20.830 2.072 -8.860 1.00 83.88 71 HIS A N 1
ATOM 583 C CA . HIS A 1 71 ? 19.877 1.837 -7.773 1.00 83.88 71 HIS A CA 1
ATOM 584 C C . HIS A 1 71 ? 20.246 0.648 -6.877 1.00 83.88 71 HIS A C 1
ATOM 586 O O . HIS A 1 71 ? 20.651 -0.423 -7.332 1.00 83.88 71 HIS A O 1
ATOM 592 N N . LYS A 1 72 ? 20.028 0.809 -5.567 1.00 87.69 72 LYS A N 1
ATOM 593 C CA . LYS A 1 72 ? 20.051 -0.296 -4.597 1.00 87.69 72 LYS A CA 1
ATOM 594 C C . LYS A 1 72 ? 18.798 -1.163 -4.737 1.00 87.69 72 LYS A C 1
ATOM 596 O O . LYS A 1 72 ? 17.777 -0.725 -5.263 1.00 87.69 72 LYS A O 1
ATOM 601 N N . LYS A 1 73 ? 18.848 -2.387 -4.202 1.00 85.25 73 LYS A N 1
ATOM 602 C CA . LYS A 1 73 ? 17.729 -3.344 -4.262 1.00 85.25 73 LYS A CA 1
ATOM 603 C C . LYS A 1 73 ? 16.432 -2.758 -3.712 1.00 85.25 73 LYS A C 1
ATOM 605 O O . LYS A 1 73 ? 15.379 -2.972 -4.294 1.00 85.25 73 LYS A O 1
ATOM 610 N N . GLU A 1 74 ? 16.516 -2.004 -2.625 1.00 73.81 74 GLU A N 1
ATOM 611 C CA . GLU A 1 74 ? 15.373 -1.374 -1.970 1.00 73.81 74 GLU A CA 1
ATOM 612 C C . GLU A 1 74 ? 14.713 -0.327 -2.879 1.00 73.81 74 GLU A C 1
ATOM 614 O O . GLU A 1 74 ? 13.494 -0.298 -2.990 1.00 73.81 74 GLU A O 1
ATOM 619 N N . GLN A 1 75 ? 15.513 0.459 -3.603 1.00 77.94 75 GLN A N 1
ATOM 620 C CA . GLN A 1 75 ? 15.020 1.463 -4.552 1.00 77.94 75 GLN A CA 1
ATOM 621 C C . GLN A 1 75 ? 14.362 0.801 -5.770 1.00 77.94 75 GLN A C 1
ATOM 623 O O . GLN A 1 75 ? 13.293 1.218 -6.200 1.00 77.94 75 GLN A O 1
ATOM 628 N N . ILE A 1 76 ? 14.942 -0.291 -6.283 1.00 85.00 76 ILE A N 1
ATOM 629 C CA . ILE A 1 76 ? 14.328 -1.088 -7.359 1.00 85.00 76 ILE A CA 1
ATOM 630 C C . ILE A 1 76 ? 12.980 -1.661 -6.908 1.00 85.00 76 ILE A C 1
ATOM 632 O O . ILE A 1 76 ? 12.007 -1.612 -7.656 1.00 85.00 76 ILE A O 1
ATOM 636 N N . LEU A 1 77 ? 12.898 -2.183 -5.680 1.00 82.75 77 LEU A N 1
ATOM 637 C CA . LEU A 1 77 ? 11.639 -2.680 -5.125 1.00 82.75 77 LEU A CA 1
ATOM 638 C C . LEU A 1 77 ? 10.602 -1.562 -4.989 1.00 82.75 77 LEU A C 1
ATOM 640 O O . LEU A 1 77 ? 9.450 -1.777 -5.348 1.00 82.75 77 LEU A O 1
ATOM 644 N N . GLN A 1 78 ? 11.000 -0.372 -4.536 1.00 78.75 78 GLN A N 1
ATOM 645 C CA . GLN A 1 78 ? 10.109 0.788 -4.464 1.00 78.75 78 GLN A CA 1
ATOM 646 C C . GLN A 1 78 ? 9.561 1.178 -5.840 1.00 78.75 78 GLN A C 1
ATOM 648 O O . GLN A 1 78 ? 8.364 1.415 -5.958 1.00 78.75 78 GLN A O 1
ATOM 653 N N . LEU A 1 79 ? 10.391 1.167 -6.888 1.00 83.62 79 LEU A N 1
ATOM 654 C CA . LEU A 1 79 ? 9.955 1.445 -8.261 1.00 83.62 79 LEU A CA 1
ATOM 655 C C . LEU A 1 79 ? 8.936 0.415 -8.761 1.00 83.62 79 LEU A C 1
ATOM 657 O O . LEU A 1 79 ? 7.924 0.788 -9.347 1.00 83.62 79 LEU A O 1
ATOM 661 N N . LEU A 1 80 ? 9.165 -0.873 -8.490 1.00 87.00 80 LEU A N 1
ATOM 662 C CA . LEU A 1 80 ? 8.235 -1.947 -8.853 1.00 87.00 80 LEU A CA 1
ATOM 663 C C . LEU A 1 80 ? 6.912 -1.860 -8.076 1.00 87.00 80 LEU A C 1
ATOM 665 O O . LEU A 1 80 ? 5.846 -2.086 -8.646 1.00 87.00 80 LEU A O 1
ATOM 669 N N . VAL A 1 81 ? 6.969 -1.531 -6.782 1.00 85.44 81 VAL A N 1
ATOM 670 C CA . VAL A 1 81 ? 5.780 -1.355 -5.935 1.00 85.44 81 VAL A CA 1
ATOM 671 C C . VAL A 1 81 ? 4.983 -0.132 -6.372 1.00 85.44 81 VAL A C 1
ATOM 673 O O . VAL A 1 81 ? 3.771 -0.242 -6.536 1.00 85.44 81 VAL A O 1
ATOM 676 N N . LEU A 1 82 ? 5.647 1.002 -6.605 1.00 80.31 82 LEU A N 1
ATOM 677 C CA . LEU A 1 82 ? 5.025 2.224 -7.116 1.00 80.31 82 LEU A CA 1
ATOM 678 C C . LEU A 1 82 ? 4.320 1.949 -8.441 1.00 80.31 82 LEU A C 1
ATOM 680 O O . LEU A 1 82 ? 3.169 2.326 -8.642 1.00 80.31 82 LEU A O 1
ATOM 684 N N . GLU A 1 83 ? 4.994 1.230 -9.324 1.00 85.56 83 GLU A N 1
ATOM 685 C CA . GLU A 1 83 ? 4.462 0.877 -10.621 1.00 85.56 83 GLU A CA 1
ATOM 686 C C . GLU A 1 83 ? 3.215 -0.014 -10.529 1.00 85.56 83 GLU A C 1
ATOM 688 O O . GLU A 1 83 ? 2.182 0.262 -11.147 1.00 85.56 83 GLU A O 1
ATOM 693 N N . GLN A 1 84 ? 3.279 -1.061 -9.706 1.00 86.75 84 GLN A N 1
ATOM 694 C CA . GLN A 1 84 ? 2.137 -1.932 -9.447 1.00 86.75 84 GLN A CA 1
ATOM 695 C C . GLN A 1 84 ? 0.982 -1.155 -8.795 1.00 86.75 84 GLN A C 1
ATOM 697 O O . GLN A 1 84 ? -0.176 -1.363 -9.161 1.00 86.75 84 GLN A O 1
ATOM 702 N N . LEU A 1 85 ? 1.279 -0.234 -7.878 1.00 76.94 85 LEU A N 1
ATOM 703 C CA . LEU A 1 85 ? 0.300 0.622 -7.212 1.00 76.94 85 LEU A CA 1
ATOM 704 C C . LEU A 1 85 ? -0.415 1.543 -8.215 1.00 76.94 85 LEU A C 1
ATOM 706 O O . LEU A 1 85 ? -1.641 1.647 -8.203 1.00 76.94 85 LEU A O 1
ATOM 710 N N . LEU A 1 86 ? 0.317 2.143 -9.153 1.00 78.62 86 LEU A N 1
ATOM 711 C CA . LEU A 1 86 ? -0.262 2.993 -10.196 1.00 78.62 86 LEU A CA 1
ATOM 712 C C . LEU A 1 86 ? -1.219 2.235 -11.128 1.00 78.62 86 LEU A C 1
ATOM 714 O O . LEU A 1 86 ? -2.106 2.860 -11.698 1.00 78.62 86 LEU A O 1
ATOM 718 N N . THR A 1 87 ? -1.084 0.911 -11.289 1.00 77.06 87 THR A N 1
ATOM 719 C CA . THR A 1 87 ? -2.046 0.120 -12.091 1.00 77.06 87 THR A CA 1
ATOM 720 C C . THR A 1 87 ? -3.389 -0.107 -11.400 1.00 77.06 87 THR A C 1
ATOM 722 O O . THR A 1 87 ? -4.384 -0.338 -12.085 1.00 77.06 87 THR A O 1
ATOM 725 N N . ILE A 1 88 ? -3.427 -0.062 -10.065 1.00 78.94 88 ILE A N 1
ATOM 726 C CA . ILE A 1 88 ? -4.634 -0.354 -9.276 1.00 78.94 88 ILE A CA 1
ATOM 727 C C . ILE A 1 88 ? -5.368 0.910 -8.814 1.00 78.94 88 ILE A C 1
ATOM 729 O O . ILE A 1 88 ? -6.538 0.832 -8.445 1.00 78.94 88 ILE A O 1
ATOM 733 N N . LEU A 1 89 ? -4.703 2.068 -8.833 1.00 71.56 89 LEU A N 1
ATOM 734 C CA . LEU A 1 89 ? -5.293 3.341 -8.423 1.00 71.56 89 LEU A CA 1
ATOM 735 C C . LEU A 1 89 ? -6.283 3.887 -9.476 1.00 71.56 89 LEU A C 1
ATOM 737 O O . LEU A 1 89 ? -5.999 3.810 -10.672 1.00 71.56 89 LEU A O 1
ATOM 741 N N . PRO A 1 90 ? -7.414 4.493 -9.063 1.00 76.06 90 PRO A N 1
ATOM 742 C CA . PRO A 1 90 ? -8.263 5.314 -9.933 1.00 76.06 90 PRO A CA 1
ATOM 743 C C . PRO A 1 90 ? -7.478 6.453 -10.607 1.00 76.06 90 PRO A C 1
ATOM 745 O O . PRO A 1 90 ? -6.546 6.990 -10.010 1.00 76.06 90 PRO A O 1
ATOM 748 N N . GLU A 1 91 ? -7.872 6.860 -11.819 1.00 70.44 91 GLU A N 1
ATOM 749 C CA . GLU A 1 91 ? -7.151 7.861 -12.636 1.00 70.44 91 GLU A CA 1
ATOM 750 C C . GLU A 1 91 ? -6.877 9.183 -11.896 1.00 70.44 91 GLU A C 1
ATOM 752 O O . GLU A 1 91 ? -5.786 9.741 -12.011 1.00 70.44 91 GLU A O 1
ATOM 757 N N . GLU A 1 92 ? -7.830 9.636 -11.075 1.00 63.06 92 GLU A N 1
ATOM 758 C CA . GLU A 1 92 ? -7.721 10.847 -10.248 1.00 63.06 92 GLU A CA 1
ATOM 759 C C . GLU A 1 92 ? -6.553 10.768 -9.248 1.00 63.06 92 GLU A C 1
ATOM 761 O O . GLU A 1 92 ? -5.817 11.735 -9.063 1.00 63.06 92 GLU A O 1
ATOM 766 N N . LEU A 1 93 ? -6.336 9.594 -8.646 1.00 60.75 93 LEU A N 1
ATOM 767 C CA . LEU A 1 93 ? -5.243 9.356 -7.701 1.00 60.75 93 LEU A CA 1
ATOM 768 C C . LEU A 1 93 ? -3.918 9.072 -8.416 1.00 60.75 93 LEU A C 1
ATOM 770 O O . LEU A 1 93 ? -2.860 9.418 -7.899 1.00 60.75 93 LEU A O 1
ATOM 774 N N . GLN A 1 94 ? -3.951 8.497 -9.621 1.00 65.38 94 GLN A N 1
ATOM 775 C CA . GLN A 1 94 ? -2.738 8.307 -10.418 1.00 65.38 94 GLN A CA 1
ATOM 776 C C . GLN A 1 94 ? -2.105 9.640 -10.832 1.00 65.38 94 GLN A C 1
ATOM 778 O O . GLN A 1 94 ? -0.883 9.763 -10.797 1.00 65.38 94 GLN A O 1
ATOM 783 N N . ALA A 1 95 ? -2.916 10.625 -11.236 1.00 69.69 95 ALA A N 1
ATOM 784 C CA . ALA A 1 95 ? -2.426 11.956 -11.596 1.00 69.69 95 ALA A CA 1
ATOM 785 C C . ALA A 1 95 ? -1.730 12.629 -10.404 1.00 69.69 95 ALA A C 1
ATOM 787 O O . ALA A 1 95 ? -0.605 13.101 -10.536 1.00 69.69 95 ALA A O 1
ATOM 788 N N . TRP A 1 96 ? -2.353 12.559 -9.225 1.00 71.19 96 TRP A N 1
ATOM 789 C CA . TRP A 1 96 ? -1.798 13.101 -7.987 1.00 71.19 96 TRP A CA 1
ATOM 790 C C . TRP A 1 96 ? -0.458 12.448 -7.600 1.00 71.19 96 TRP A C 1
ATOM 792 O O . TRP A 1 96 ? 0.508 13.142 -7.296 1.00 71.19 96 TRP A O 1
ATOM 802 N N . VAL A 1 97 ? -0.358 11.114 -7.678 1.00 65.50 97 VAL A N 1
ATOM 803 C CA . VAL A 1 97 ? 0.890 10.388 -7.367 1.00 65.50 97 VAL A CA 1
ATOM 804 C C . VAL A 1 97 ? 2.009 10.724 -8.361 1.00 65.50 97 VAL A C 1
ATOM 806 O O . VAL A 1 97 ? 3.157 10.885 -7.951 1.00 65.50 97 VAL A O 1
ATOM 809 N N . ARG A 1 98 ? 1.693 10.866 -9.657 1.00 68.94 98 ARG A N 1
ATOM 810 C CA . ARG A 1 98 ? 2.678 11.249 -10.686 1.00 68.94 98 ARG A CA 1
ATOM 811 C C . ARG A 1 98 ? 3.173 12.690 -10.518 1.00 68.94 98 ARG A C 1
ATOM 813 O O . ARG A 1 98 ? 4.345 12.964 -10.748 1.00 68.94 98 ARG A O 1
ATOM 820 N N . GLU A 1 99 ? 2.314 13.608 -10.081 1.00 64.94 99 GLU A N 1
ATOM 821 C CA . GLU A 1 99 ? 2.692 15.008 -9.830 1.00 64.94 99 GLU A CA 1
ATOM 822 C C . GLU A 1 99 ? 3.551 15.196 -8.569 1.00 64.94 99 GLU A C 1
ATOM 824 O O . GLU A 1 99 ? 4.228 16.216 -8.425 1.00 64.94 99 GLU A O 1
ATOM 829 N N . HIS A 1 100 ? 3.555 14.226 -7.654 1.00 66.00 100 HIS A N 1
ATOM 830 C CA . HIS A 1 100 ? 4.277 14.293 -6.378 1.00 66.00 100 HIS A CA 1
ATOM 831 C C . HIS A 1 100 ? 5.371 13.225 -6.247 1.00 66.00 100 HIS A C 1
ATOM 833 O O . HIS A 1 100 ? 5.687 12.795 -5.138 1.00 66.00 100 HIS A O 1
ATOM 839 N N . HIS A 1 101 ? 5.957 12.804 -7.376 1.00 60.69 101 HIS A N 1
ATOM 840 C CA . HIS A 1 101 ? 7.002 11.777 -7.441 1.00 60.69 101 HIS A CA 1
ATOM 841 C C . HIS A 1 101 ? 8.073 11.951 -6.329 1.00 60.69 101 HIS A C 1
ATOM 843 O O . HIS A 1 101 ? 8.747 12.986 -6.277 1.00 60.69 101 HIS A O 1
ATOM 849 N N . PRO A 1 102 ? 8.267 10.950 -5.447 1.00 53.09 102 PRO A N 1
ATOM 850 C CA . PRO A 1 102 ? 9.154 11.024 -4.289 1.00 53.09 102 PRO A CA 1
ATOM 851 C C . PRO A 1 102 ? 10.600 10.728 -4.708 1.00 53.09 102 PRO A C 1
ATOM 853 O O . PRO A 1 102 ? 11.159 9.687 -4.385 1.00 53.09 102 PRO A O 1
ATOM 856 N N . GLU A 1 103 ? 11.218 11.622 -5.475 1.00 46.06 103 GLU A N 1
ATOM 857 C CA . GLU A 1 103 ? 12.653 11.526 -5.817 1.00 46.06 103 GLU A CA 1
ATOM 858 C C . GLU A 1 103 ? 13.515 12.540 -5.047 1.00 46.06 103 GLU A C 1
ATOM 860 O O . GLU A 1 103 ? 14.718 12.675 -5.263 1.00 46.06 103 GLU A O 1
ATOM 865 N N . SER A 1 104 ? 12.911 13.232 -4.086 1.00 45.19 104 SER A N 1
ATOM 866 C CA . SER A 1 104 ? 13.551 14.181 -3.185 1.00 45.19 104 SER A CA 1
ATOM 867 C C . SER A 1 104 ? 13.175 13.795 -1.760 1.00 45.19 104 SER A C 1
ATOM 869 O O . SER A 1 104 ? 12.024 13.449 -1.510 1.00 45.19 104 SER A O 1
ATOM 871 N N . GLY A 1 105 ? 14.140 13.847 -0.838 1.00 48.78 105 GLY A N 1
ATOM 872 C CA . GLY A 1 105 ? 14.020 13.482 0.582 1.00 48.78 105 GLY A CA 1
ATOM 873 C C . GLY A 1 105 ? 13.027 14.309 1.414 1.00 48.78 105 GLY A C 1
ATOM 874 O O . GLY A 1 105 ? 13.204 14.444 2.621 1.00 48.78 105 GLY A O 1
ATOM 875 N N . GLU A 1 106 ? 11.987 14.853 0.791 1.00 45.31 106 GLU A N 1
ATOM 876 C CA . GLU A 1 106 ? 10.761 15.337 1.416 1.00 45.31 106 GLU A CA 1
ATOM 877 C C . GLU A 1 106 ? 9.691 14.236 1.316 1.00 45.31 106 GLU A C 1
ATOM 879 O O . GLU A 1 106 ? 8.607 14.395 0.764 1.00 45.31 106 GLU A O 1
ATOM 884 N N . GLU A 1 107 ? 10.028 13.085 1.896 1.00 51.59 107 GLU A N 1
ATOM 885 C CA . GLU A 1 107 ? 9.209 11.879 2.072 1.00 51.59 107 GLU A CA 1
ATOM 886 C C . GLU A 1 107 ? 8.014 12.096 3.032 1.00 51.59 107 GLU A C 1
ATOM 888 O O . GLU A 1 107 ? 7.553 11.159 3.668 1.00 51.59 107 GLU A O 1
ATOM 893 N N . ALA A 1 108 ? 7.505 13.317 3.218 1.00 51.97 108 ALA A N 1
ATOM 894 C CA . ALA A 1 108 ? 6.616 13.618 4.343 1.00 51.97 108 ALA A CA 1
ATOM 895 C C . ALA A 1 108 ? 5.122 13.407 4.049 1.00 51.97 108 ALA A C 1
ATOM 897 O O . ALA A 1 108 ? 4.392 13.014 4.952 1.00 51.97 108 ALA A O 1
ATOM 898 N N . GLU A 1 109 ? 4.639 13.638 2.826 1.00 49.38 109 GLU A N 1
ATOM 899 C CA . GLU A 1 109 ? 3.186 13.680 2.571 1.00 49.38 109 GLU A CA 1
ATOM 900 C C . GLU A 1 109 ? 2.654 12.391 1.924 1.00 49.38 109 GLU A C 1
ATOM 902 O O . GLU A 1 109 ? 1.709 11.789 2.433 1.00 49.38 109 GLU A O 1
ATOM 907 N N . ALA A 1 110 ? 3.325 11.876 0.889 1.00 47.81 110 ALA A N 1
ATOM 908 C CA . ALA A 1 110 ? 2.956 10.605 0.257 1.00 47.81 110 ALA A CA 1
ATOM 909 C C . ALA A 1 110 ? 3.216 9.384 1.165 1.00 47.81 110 ALA A C 1
ATOM 911 O O . ALA A 1 110 ? 2.413 8.454 1.188 1.00 47.81 110 ALA A O 1
ATOM 912 N N . VAL A 1 111 ? 4.293 9.400 1.964 1.00 50.81 111 VAL A N 1
ATOM 913 C CA . VAL A 1 111 ? 4.575 8.347 2.962 1.00 50.81 111 VAL A CA 1
ATOM 914 C C . VAL A 1 111 ? 3.646 8.461 4.170 1.00 50.81 111 VAL A C 1
ATOM 916 O O . VAL A 1 111 ? 3.315 7.438 4.753 1.00 50.81 111 VAL A O 1
ATOM 919 N N . SER A 1 112 ? 3.156 9.657 4.523 1.00 53.16 112 SER A N 1
ATOM 920 C CA . SER A 1 112 ? 2.103 9.780 5.544 1.00 53.16 112 SER A CA 1
ATOM 921 C C . SER A 1 112 ? 0.792 9.155 5.063 1.00 53.16 112 SER A C 1
ATOM 923 O O . SER A 1 112 ? 0.206 8.357 5.784 1.00 53.16 112 SER A O 1
ATOM 925 N N . LEU A 1 113 ? 0.386 9.416 3.815 1.00 55.31 113 LEU A N 1
ATOM 926 C CA . LEU A 1 113 ? -0.835 8.836 3.241 1.00 55.31 113 LEU A CA 1
ATOM 927 C C . LEU A 1 113 ? -0.736 7.317 3.017 1.00 55.31 113 LEU A C 1
ATOM 929 O O . LEU A 1 113 ? -1.718 6.600 3.201 1.00 55.31 113 LEU A O 1
ATOM 933 N N . LEU A 1 114 ? 0.441 6.802 2.649 1.00 54.34 114 LEU A N 1
ATOM 934 C CA . LEU A 1 114 ? 0.683 5.357 2.556 1.00 54.34 114 LEU A CA 1
ATOM 935 C C . LEU A 1 114 ? 0.863 4.703 3.937 1.00 54.34 114 LEU A C 1
ATOM 937 O O . LEU A 1 114 ? 0.411 3.580 4.139 1.00 54.34 114 LEU A O 1
ATOM 941 N N . GLY A 1 115 ? 1.442 5.414 4.905 1.00 53.94 115 GLY A N 1
ATOM 942 C CA . GLY A 1 115 ? 1.555 4.981 6.299 1.00 53.94 115 GLY A CA 1
ATOM 943 C C . GLY A 1 115 ? 0.201 4.900 7.008 1.00 53.94 115 GLY A C 1
ATOM 944 O O . GLY A 1 115 ? -0.001 4.021 7.846 1.00 53.94 115 GLY A O 1
ATOM 945 N N . ASP A 1 116 ? -0.756 5.751 6.634 1.00 52.56 116 ASP A N 1
ATOM 946 C CA . ASP A 1 116 ? -2.152 5.633 7.064 1.00 52.56 116 ASP A CA 1
ATOM 947 C C . ASP A 1 116 ? -2.799 4.350 6.513 1.00 52.56 116 ASP A C 1
ATOM 949 O O . ASP A 1 116 ? -3.547 3.684 7.226 1.00 52.56 116 ASP A O 1
ATOM 953 N N . LEU A 1 117 ? -2.448 3.938 5.290 1.00 51.34 117 LEU A N 1
ATOM 954 C CA . LEU A 1 117 ? -2.933 2.692 4.691 1.00 51.34 117 LEU A CA 1
ATOM 955 C C . LEU A 1 117 ? -2.283 1.440 5.316 1.00 51.34 117 LEU A C 1
ATOM 957 O O . LEU A 1 117 ? -2.969 0.443 5.516 1.00 51.34 117 LEU A O 1
ATOM 961 N N . GLU A 1 118 ? -0.995 1.483 5.676 1.00 49.50 118 GLU A N 1
ATOM 962 C CA . GLU A 1 118 ? -0.318 0.396 6.411 1.00 49.50 118 GLU A CA 1
ATOM 963 C C . GLU A 1 118 ? -0.820 0.263 7.858 1.00 49.50 118 GLU A C 1
ATOM 965 O O . GLU A 1 118 ? -1.032 -0.851 8.342 1.00 49.50 118 GLU A O 1
ATOM 970 N N . ARG A 1 119 ? -1.103 1.378 8.547 1.00 53.50 119 ARG A N 1
ATOM 971 C CA . ARG A 1 119 ? -1.697 1.361 9.897 1.00 53.50 119 ARG A CA 1
ATOM 972 C C . ARG A 1 119 ? -3.095 0.741 9.934 1.00 53.50 119 ARG A C 1
ATOM 974 O O . ARG A 1 119 ? -3.441 0.121 10.936 1.00 53.50 119 ARG A O 1
ATOM 981 N N . GLU A 1 120 ? -3.875 0.885 8.866 1.00 51.03 120 GLU A N 1
ATOM 982 C CA . GLU A 1 120 ? -5.182 0.229 8.711 1.00 51.03 120 GLU A CA 1
ATOM 983 C C . GLU A 1 120 ? -5.064 -1.289 8.459 1.00 51.03 120 GLU A C 1
ATOM 985 O O . GLU A 1 120 ? -6.031 -2.026 8.661 1.00 51.03 120 GLU A O 1
ATOM 990 N N . LEU A 1 121 ? -3.888 -1.782 8.050 1.00 58.28 121 LEU A N 1
ATOM 991 C CA . LEU A 1 121 ? -3.661 -3.191 7.712 1.00 58.28 121 LEU A CA 1
ATOM 992 C C . LEU A 1 121 ? -3.051 -4.023 8.856 1.00 58.28 121 LEU A C 1
ATOM 994 O O . LEU A 1 121 ? -3.259 -5.237 8.865 1.00 58.28 121 LEU A O 1
ATOM 998 N N . ASP A 1 122 ? -2.364 -3.409 9.829 1.00 48.56 122 ASP A N 1
ATOM 999 C CA . ASP A 1 122 ? -1.621 -4.146 10.874 1.00 48.56 122 ASP A CA 1
ATOM 1000 C C . ASP A 1 122 ? -2.341 -4.321 12.232 1.00 48.56 122 ASP A C 1
ATOM 1002 O O . ASP A 1 122 ? -1.991 -5.226 12.992 1.00 48.56 122 ASP A O 1
ATOM 1006 N N . ASP A 1 123 ? -3.372 -3.533 12.553 1.00 53.19 123 ASP A N 1
ATOM 1007 C CA . ASP A 1 123 ? -4.266 -3.774 13.704 1.00 53.19 123 ASP A CA 1
ATOM 1008 C C . ASP A 1 123 ? -5.537 -2.929 13.517 1.00 53.19 123 ASP A C 1
ATOM 1010 O O . ASP A 1 123 ? -5.509 -1.737 13.837 1.00 53.19 123 ASP A O 1
ATOM 1014 N N . PRO A 1 124 ? -6.641 -3.470 12.958 1.00 57.62 124 PRO A N 1
ATOM 1015 C CA . PRO A 1 124 ? -7.875 -2.710 12.804 1.00 57.62 124 PRO A CA 1
ATOM 1016 C C . PRO A 1 124 ? -8.448 -2.414 14.193 1.00 57.62 124 PRO A C 1
ATOM 1018 O O . PRO A 1 124 ? -9.255 -3.160 14.754 1.00 57.62 124 PRO A O 1
ATOM 1021 N N . GLU A 1 125 ? -8.002 -1.307 14.776 1.00 68.88 125 GLU A N 1
ATOM 1022 C CA . GLU A 1 125 ? -8.516 -0.794 16.028 1.00 68.88 125 GLU A CA 1
ATOM 1023 C C . GLU A 1 125 ? -9.971 -0.381 15.803 1.00 68.88 125 GLU A C 1
ATOM 1025 O O . GLU A 1 125 ? -10.277 0.658 15.217 1.00 68.88 125 GLU A O 1
ATOM 1030 N N . PHE A 1 126 ? -10.905 -1.175 16.321 1.00 82.56 126 PHE A N 1
ATOM 1031 C CA . PHE A 1 126 ? -12.320 -0.836 16.285 1.00 82.56 126 PHE A CA 1
ATOM 1032 C C . PHE A 1 126 ? -12.566 0.329 17.248 1.00 82.56 126 PHE A C 1
ATOM 1034 O O . PHE A 1 126 ? -12.738 0.128 18.453 1.00 82.56 126 PHE A O 1
ATOM 1041 N N . ARG A 1 127 ? -12.544 1.563 16.738 1.00 85.31 127 ARG A N 1
ATOM 1042 C CA . ARG A 1 127 ? -12.718 2.787 17.533 1.00 85.31 127 ARG A CA 1
ATOM 1043 C C . ARG A 1 127 ? -14.181 3.197 17.648 1.00 85.31 127 ARG A C 1
ATOM 1045 O O . ARG A 1 127 ? -14.969 3.102 16.713 1.00 85.31 127 ARG A O 1
ATOM 1052 N N . CYS A 1 128 ? -14.550 3.676 18.830 1.00 86.00 128 CYS A N 1
ATOM 1053 C CA . CYS A 1 128 ? -15.851 4.280 19.065 1.00 86.00 128 CYS A CA 1
ATOM 1054 C C . CYS A 1 128 ? -15.864 5.730 18.582 1.00 86.00 128 CYS A C 1
ATOM 1056 O O . CYS A 1 128 ? -15.102 6.547 19.093 1.00 86.00 128 CYS A O 1
ATOM 1058 N N . ASN A 1 129 ? -16.775 6.062 17.668 1.00 86.56 129 ASN A N 1
ATOM 1059 C CA . ASN A 1 129 ? -16.913 7.423 17.141 1.00 86.56 129 ASN A CA 1
ATOM 1060 C C . ASN A 1 129 ? -17.374 8.441 18.197 1.00 86.56 129 ASN A C 1
ATOM 1062 O O . ASN A 1 129 ? -17.029 9.612 18.098 1.00 86.56 129 ASN A O 1
ATOM 1066 N N . ASP A 1 130 ? -18.098 8.002 19.231 1.00 86.94 130 ASP A N 1
ATOM 1067 C CA . ASP A 1 130 ? -18.646 8.905 20.252 1.00 86.94 130 ASP A CA 1
ATOM 1068 C C . ASP A 1 130 ? -17.619 9.292 21.330 1.00 86.94 130 ASP A C 1
ATOM 1070 O O . ASP A 1 130 ? -17.729 10.350 21.945 1.00 86.94 130 ASP A O 1
ATOM 1074 N N . CYS A 1 131 ? -16.622 8.439 21.604 1.00 90.38 131 CYS A N 1
ATOM 1075 C CA . CYS A 1 131 ? -15.676 8.654 22.711 1.00 90.38 131 CYS A CA 1
ATOM 1076 C C . CYS A 1 131 ? -14.204 8.347 22.388 1.00 90.38 131 CYS A C 1
ATOM 1078 O O . CYS A 1 131 ? -13.348 8.446 23.266 1.00 90.38 131 CYS A O 1
ATOM 1080 N N . GLY A 1 132 ? -13.896 7.932 21.158 1.00 83.81 132 GLY A N 1
ATOM 1081 C CA . GLY A 1 132 ? -12.542 7.638 20.679 1.00 83.81 132 GLY A CA 1
ATOM 1082 C C . GLY A 1 132 ? -11.904 6.361 21.240 1.00 83.81 132 GLY A C 1
ATOM 1083 O O . GLY A 1 132 ? -10.751 6.064 20.923 1.00 83.81 132 GLY A O 1
ATOM 1084 N N . LYS A 1 133 ? -12.615 5.594 22.077 1.00 84.00 133 LYS A N 1
ATOM 1085 C CA . LYS A 1 133 ? -12.075 4.391 22.726 1.00 84.00 133 LYS A CA 1
ATOM 1086 C C . LYS A 1 133 ? -11.867 3.260 21.715 1.00 84.00 133 LYS A C 1
ATOM 1088 O O . LYS A 1 133 ? -12.788 2.939 20.968 1.00 84.00 133 LYS A O 1
ATOM 1093 N N . ALA A 1 134 ? -10.681 2.653 21.728 1.00 85.56 134 ALA A N 1
ATOM 1094 C CA . ALA A 1 134 ? -10.307 1.549 20.844 1.00 85.56 134 ALA A CA 1
ATOM 1095 C C . ALA A 1 134 ? -10.594 0.175 21.470 1.00 85.56 134 ALA A C 1
ATOM 1097 O O . ALA A 1 134 ? -10.460 -0.017 22.685 1.00 85.56 134 ALA A O 1
ATOM 1098 N N . PHE A 1 135 ? -10.961 -0.785 20.622 1.00 85.62 135 PHE A N 1
ATOM 1099 C CA . PHE A 1 135 ? -11.222 -2.176 20.977 1.00 85.62 135 PHE A CA 1
ATOM 1100 C C . PHE A 1 135 ? -10.492 -3.106 20.006 1.00 85.62 135 PHE A C 1
ATOM 1102 O O . PHE A 1 135 ? -10.447 -2.842 18.811 1.00 85.62 135 PHE A O 1
ATOM 1109 N N . ARG A 1 136 ? -9.981 -4.233 20.517 1.00 83.88 136 ARG A N 1
ATOM 1110 C CA . ARG A 1 136 ? -9.313 -5.272 19.707 1.00 83.88 136 ARG A CA 1
ATOM 1111 C C . ARG A 1 136 ? -10.264 -6.111 18.849 1.00 83.88 136 ARG A C 1
ATOM 1113 O O . ARG A 1 136 ? -9.830 -6.848 17.980 1.00 83.88 136 ARG A O 1
ATOM 1120 N N . GLU A 1 137 ? -11.562 -6.057 19.135 1.00 84.25 137 GLU A N 1
ATOM 1121 C CA . GLU A 1 137 ? -12.576 -6.839 18.429 1.00 84.25 137 GLU A CA 1
ATOM 1122 C C . GLU A 1 137 ? -13.805 -5.972 18.160 1.00 84.25 137 GLU A C 1
ATOM 1124 O O . GLU A 1 137 ? -14.269 -5.254 19.056 1.00 84.25 137 GLU A O 1
ATOM 1129 N N . SER A 1 138 ? -14.397 -6.116 16.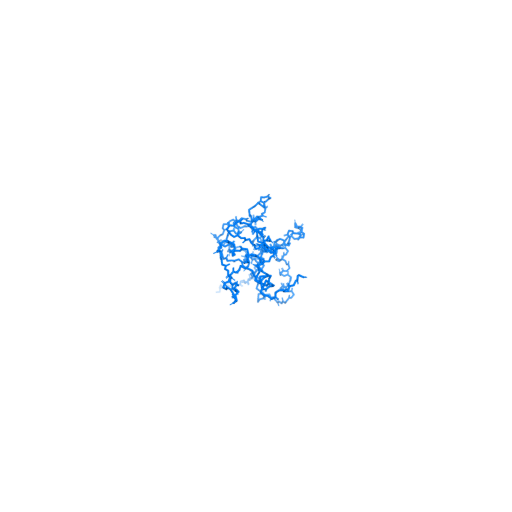973 1.00 85.38 138 SER A N 1
ATOM 1130 C CA . SER A 1 138 ? -15.635 -5.428 16.585 1.00 85.38 138 SER A CA 1
ATOM 1131 C C . SER A 1 138 ? -16.781 -5.727 17.550 1.00 85.38 138 SER A C 1
ATOM 1133 O O . SER A 1 138 ? -17.541 -4.834 17.916 1.00 85.38 138 SER A O 1
ATOM 1135 N N . SER A 1 139 ? -16.854 -6.965 18.052 1.00 87.00 139 SER A N 1
ATOM 1136 C CA . SER A 1 139 ? -17.869 -7.403 19.014 1.00 87.00 139 SER A CA 1
ATOM 1137 C C . SER A 1 139 ? -17.847 -6.578 20.310 1.00 87.00 139 SER A C 1
ATOM 1139 O O . SER A 1 139 ? -18.897 -6.286 20.893 1.00 87.00 139 SER A O 1
ATOM 1141 N N . ASN A 1 140 ? -16.656 -6.161 20.748 1.00 89.06 140 ASN A N 1
ATOM 1142 C CA . ASN A 1 140 ? -16.469 -5.359 21.950 1.00 89.06 140 ASN A CA 1
ATOM 1143 C C . ASN A 1 140 ? -16.800 -3.887 21.692 1.00 89.06 140 ASN A C 1
ATOM 1145 O O . ASN A 1 140 ? -17.416 -3.260 22.555 1.00 89.06 140 ASN A O 1
ATOM 1149 N N . LEU A 1 141 ? -16.494 -3.370 20.497 1.00 90.88 141 LEU A N 1
ATOM 1150 C CA . LEU A 1 141 ? -16.955 -2.049 20.070 1.00 90.88 141 LEU A CA 1
ATOM 1151 C C . LEU A 1 141 ? -18.489 -1.987 20.018 1.00 90.88 141 LEU A C 1
ATOM 1153 O O . LEU A 1 141 ? -19.078 -1.088 20.612 1.00 90.88 141 LEU A O 1
ATOM 1157 N N . THR A 1 142 ? -19.153 -2.959 19.388 1.00 89.19 142 THR A N 1
ATOM 1158 C CA . THR A 1 142 ? -20.622 -2.992 19.304 1.00 89.19 142 THR A CA 1
ATOM 1159 C C . THR A 1 142 ? -21.264 -3.044 20.690 1.00 89.19 142 THR A C 1
ATOM 1161 O O . THR A 1 142 ? -22.221 -2.324 20.963 1.00 89.19 142 THR A O 1
ATOM 1164 N N . LYS A 1 143 ? -20.725 -3.855 21.613 1.00 89.06 143 LYS A N 1
ATOM 1165 C CA . LYS A 1 143 ? -21.187 -3.868 23.013 1.00 89.06 143 LYS A CA 1
ATOM 1166 C C . LYS A 1 143 ? -20.973 -2.520 23.696 1.00 89.06 143 LYS A C 1
ATOM 1168 O O . LYS A 1 143 ? -21.837 -2.082 24.449 1.00 89.06 143 LYS A O 1
ATOM 1173 N N . HIS A 1 144 ? -19.838 -1.872 23.448 1.00 91.25 144 HIS A N 1
ATOM 1174 C CA . HIS A 1 144 ? -19.539 -0.560 24.005 1.00 91.25 144 HIS A CA 1
ATOM 1175 C C . HIS A 1 144 ? -20.485 0.527 23.482 1.00 91.25 144 HIS A C 1
ATOM 1177 O O . HIS A 1 144 ? -20.955 1.334 24.278 1.00 91.25 144 HIS A O 1
ATOM 1183 N N . GLN A 1 145 ? -20.822 0.520 22.190 1.00 92.69 145 GLN A N 1
ATOM 1184 C CA . GLN A 1 145 ? -21.744 1.489 21.584 1.00 92.69 145 GLN A CA 1
ATOM 1185 C C . GLN A 1 145 ? -23.127 1.490 22.248 1.00 92.69 145 GLN A C 1
ATOM 1187 O O . GLN A 1 145 ? -23.754 2.542 22.353 1.00 92.69 145 GLN A O 1
ATOM 1192 N N . ARG A 1 146 ? -23.565 0.355 22.810 1.00 92.56 146 ARG A N 1
ATOM 1193 C CA . ARG A 1 146 ? -24.813 0.269 23.592 1.00 92.56 146 ARG A CA 1
ATOM 1194 C C . ARG A 1 146 ? -24.826 1.158 24.836 1.00 92.56 146 ARG A C 1
ATOM 1196 O O . ARG A 1 146 ? -25.895 1.448 25.361 1.00 92.56 146 ARG A O 1
ATOM 1203 N N . ILE A 1 147 ? -23.664 1.591 25.326 1.00 90.31 147 ILE A N 1
ATOM 1204 C CA . ILE A 1 147 ? -23.567 2.550 26.436 1.00 90.31 147 ILE A CA 1
ATOM 1205 C C . ILE A 1 147 ? -24.003 3.946 25.975 1.00 90.31 147 ILE A C 1
ATOM 1207 O O . ILE A 1 147 ? -24.629 4.662 26.751 1.00 90.31 147 ILE A O 1
ATOM 1211 N N . HIS A 1 148 ? -23.715 4.305 24.722 1.00 91.62 148 HIS A N 1
ATOM 1212 C CA . HIS A 1 148 ? -24.099 5.595 24.142 1.00 91.62 148 HIS A CA 1
ATOM 1213 C C . HIS A 1 148 ? -25.545 5.587 23.655 1.00 91.62 148 HIS A C 1
ATOM 1215 O O . HIS A 1 148 ? -26.291 6.521 23.934 1.00 91.62 148 HIS A O 1
ATOM 1221 N N . THR A 1 149 ? -25.973 4.513 22.986 1.00 90.38 149 THR A N 1
ATOM 1222 C CA . THR A 1 149 ? -27.350 4.399 22.471 1.00 90.38 149 THR A CA 1
ATOM 1223 C C . THR A 1 149 ? -28.365 4.015 23.546 1.00 90.38 149 THR A C 1
ATOM 1225 O O . THR A 1 149 ? -29.565 4.209 23.368 1.00 90.38 149 THR A O 1
ATOM 1228 N N . GLY A 1 150 ? -27.906 3.449 24.665 1.00 90.25 150 GLY A N 1
ATOM 1229 C CA . GLY A 1 150 ? -28.770 2.918 25.716 1.00 90.25 150 GLY A CA 1
ATOM 1230 C C . GLY A 1 150 ? -29.513 1.637 25.326 1.00 90.25 150 GLY A C 1
ATOM 1231 O O . GLY A 1 150 ? -30.397 1.209 26.072 1.00 90.25 150 GLY A O 1
ATOM 1232 N N . GLU A 1 151 ? -29.176 1.015 24.191 1.00 92.62 151 GLU A N 1
ATOM 1233 C CA . GLU A 1 151 ? -29.801 -0.227 23.738 1.00 92.62 151 GLU A CA 1
ATOM 1234 C C . GLU A 1 151 ? -29.610 -1.365 24.745 1.00 92.62 151 GLU A C 1
ATOM 1236 O O . GLU A 1 151 ? -28.507 -1.649 25.228 1.00 92.62 151 GLU A O 1
ATOM 1241 N N . LYS A 1 152 ? -30.705 -2.076 25.024 1.00 92.38 152 LYS A N 1
ATOM 1242 C CA . LYS A 1 152 ? -30.728 -3.218 25.942 1.00 92.38 152 LYS A CA 1
ATOM 1243 C C . LYS A 1 152 ? -31.424 -4.411 25.291 1.00 92.38 152 LYS A C 1
ATOM 1245 O O . LYS A 1 152 ? -32.588 -4.660 25.587 1.00 92.38 152 LYS A O 1
ATOM 1250 N N . PRO A 1 153 ? -30.732 -5.140 24.399 1.00 90.88 153 PRO A N 1
ATOM 1251 C CA . PRO A 1 153 ? -31.352 -6.205 23.611 1.00 90.88 153 PRO A CA 1
ATOM 1252 C C . PRO A 1 153 ? -31.721 -7.454 24.419 1.00 90.88 153 PRO A C 1
ATOM 1254 O O . PRO A 1 153 ? -32.403 -8.328 23.897 1.00 90.88 153 PRO A O 1
ATOM 1257 N N . TYR A 1 154 ? -31.217 -7.590 25.648 1.00 93.75 154 TYR A N 1
ATOM 1258 C CA . TYR A 1 154 ? -31.384 -8.798 26.451 1.00 93.75 154 TYR A CA 1
ATOM 1259 C C . TYR A 1 154 ? -32.389 -8.550 27.567 1.00 93.75 154 TYR A C 1
ATOM 1261 O O . TYR A 1 154 ? -32.051 -7.915 28.563 1.00 93.75 154 TYR A O 1
ATOM 1269 N N . GLU A 1 155 ? -33.607 -9.050 27.412 1.00 95.44 155 GLU A N 1
ATOM 1270 C CA . GLU A 1 155 ? -34.679 -8.920 28.398 1.00 95.44 155 GLU A CA 1
ATOM 1271 C C . GLU A 1 155 ? -34.837 -10.203 29.220 1.00 95.44 155 GLU A C 1
ATOM 1273 O O . GLU A 1 155 ? -34.655 -11.308 28.717 1.00 95.44 155 GLU A O 1
ATOM 1278 N N . CYS A 1 156 ? -35.122 -10.051 30.512 1.00 95.00 156 CYS A N 1
ATOM 1279 C CA . CYS A 1 156 ? -35.466 -11.158 31.392 1.00 95.00 156 CYS A CA 1
ATOM 1280 C C . CYS A 1 156 ? -36.958 -11.472 31.272 1.00 95.00 156 CYS A C 1
ATOM 1282 O O . CYS A 1 156 ? -37.779 -10.672 31.718 1.00 95.00 156 CYS A O 1
ATOM 1284 N N . ASP A 1 157 ? -37.299 -12.655 30.768 1.00 92.88 157 ASP A N 1
ATOM 1285 C CA . ASP A 1 157 ? -38.696 -13.079 30.588 1.00 92.88 157 ASP A CA 1
ATOM 1286 C C . ASP A 1 157 ? -39.486 -13.168 31.908 1.00 92.88 157 ASP A C 1
ATOM 1288 O O . ASP A 1 157 ? -40.711 -13.071 31.915 1.00 92.88 157 ASP A O 1
ATOM 1292 N N . GLU A 1 158 ? -38.802 -13.331 33.046 1.00 93.12 158 GLU A N 1
ATOM 1293 C CA . GLU A 1 158 ? -39.456 -13.452 34.354 1.00 93.12 158 GLU A CA 1
ATOM 1294 C C . GLU A 1 158 ? -39.858 -12.106 34.971 1.00 93.12 158 GLU A C 1
ATOM 1296 O O . GLU A 1 158 ? -40.836 -12.039 35.715 1.00 93.12 158 GLU A O 1
ATOM 1301 N N . CYS A 1 159 ? -39.103 -11.030 34.718 1.00 94.50 159 CYS A N 1
ATOM 1302 C CA . CYS A 1 159 ? -39.347 -9.728 35.358 1.00 94.50 159 CYS A CA 1
ATOM 1303 C C . CYS A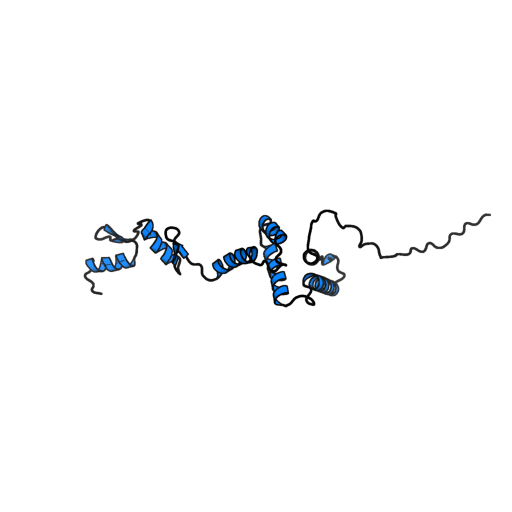 1 159 ? -39.316 -8.514 34.417 1.00 94.50 159 CYS A C 1
ATOM 1305 O O . CYS A 1 159 ? -39.428 -7.382 34.890 1.00 94.50 159 CYS A O 1
ATOM 1307 N N . GLY A 1 160 ? -39.148 -8.720 33.108 1.00 92.88 160 GLY A N 1
ATOM 1308 C CA . GLY A 1 160 ? -39.103 -7.669 32.083 1.00 92.88 160 GLY A CA 1
ATOM 1309 C C . GLY A 1 160 ? -37.872 -6.763 32.161 1.00 92.88 160 GLY A C 1
ATOM 1310 O O . GLY A 1 160 ? -37.821 -5.688 31.563 1.00 92.88 160 GLY A O 1
ATOM 1311 N N . LYS A 1 161 ? -36.862 -7.129 32.961 1.00 94.38 161 LYS A N 1
ATOM 1312 C CA . LYS A 1 161 ? -35.673 -6.293 33.140 1.00 94.38 161 LYS A CA 1
ATOM 1313 C C . LYS A 1 161 ? -34.715 -6.481 31.967 1.00 94.38 161 LYS A C 1
ATOM 1315 O O . LYS A 1 161 ? -34.259 -7.593 31.723 1.00 94.38 161 LYS A O 1
ATOM 1320 N N . ALA A 1 162 ? -34.373 -5.384 31.291 1.00 93.69 162 ALA A N 1
ATOM 1321 C CA . ALA A 1 162 ? -33.487 -5.396 30.129 1.00 93.69 162 ALA A CA 1
ATOM 1322 C C . ALA A 1 162 ? -32.024 -5.030 30.461 1.00 93.69 162 ALA A C 1
ATOM 1324 O O . ALA A 1 162 ? -31.746 -4.178 31.315 1.00 93.69 162 ALA A O 1
ATOM 1325 N N . PHE A 1 163 ? -31.086 -5.642 29.736 1.00 91.88 163 PHE A N 1
ATOM 1326 C CA . PHE A 1 163 ? -29.633 -5.538 29.883 1.00 91.88 163 PHE A CA 1
ATOM 1327 C C . PHE A 1 163 ? -28.953 -5.305 28.526 1.00 91.88 163 PHE A C 1
ATOM 1329 O O . PHE A 1 163 ? -29.430 -5.746 27.480 1.00 91.88 163 PHE A O 1
ATOM 1336 N N . SER A 1 164 ? -27.805 -4.624 28.536 1.00 89.12 164 SER A N 1
ATOM 1337 C CA . SER A 1 164 ? -27.004 -4.347 27.332 1.00 89.12 164 SER A CA 1
ATOM 1338 C C . SER A 1 164 ? -26.073 -5.502 26.933 1.00 89.12 164 SER A C 1
ATOM 1340 O O . SER A 1 164 ? -25.638 -5.565 25.780 1.00 89.12 164 SER A O 1
ATOM 1342 N N . GLY A 1 165 ? -25.790 -6.437 27.848 1.00 89.50 165 GLY A N 1
ATOM 1343 C CA . GLY A 1 165 ? -24.943 -7.614 27.634 1.00 89.50 165 GLY A CA 1
ATOM 1344 C C . GLY A 1 165 ? -25.615 -8.925 28.058 1.00 89.50 165 GLY A C 1
ATOM 1345 O O . GLY A 1 165 ? -26.333 -8.969 29.056 1.00 89.50 165 GLY A O 1
ATOM 1346 N N . SER A 1 166 ? -25.344 -10.015 27.332 1.00 90.81 166 SER A N 1
ATOM 1347 C CA . SER A 1 166 ? -25.898 -11.343 27.639 1.00 90.81 166 SER A CA 1
ATOM 1348 C C . SER A 1 166 ? -25.384 -11.898 28.967 1.00 90.81 166 SER A C 1
ATOM 1350 O O . SER A 1 166 ? -26.144 -12.487 29.725 1.00 90.81 166 SER A O 1
ATOM 1352 N N . SER A 1 167 ? -24.112 -11.656 29.293 1.00 90.31 167 SER A N 1
ATOM 1353 C CA . SER A 1 167 ? -23.506 -12.060 30.566 1.00 90.31 167 SER A CA 1
ATOM 1354 C C . SER A 1 167 ? -24.189 -11.414 31.772 1.00 90.31 167 SER A C 1
ATOM 1356 O O . SER A 1 167 ? -24.298 -12.039 32.827 1.00 90.31 167 SER A O 1
ATOM 1358 N N . ASP A 1 168 ? -24.666 -10.175 31.622 1.00 91.31 168 ASP A N 1
ATOM 1359 C CA . ASP A 1 168 ? -25.390 -9.478 32.683 1.00 91.31 168 ASP A CA 1
ATOM 1360 C C . ASP A 1 168 ? -26.773 -10.094 32.903 1.00 91.31 168 ASP A C 1
ATOM 1362 O O . ASP A 1 168 ? -27.152 -10.307 34.056 1.00 91.31 168 ASP A O 1
ATOM 1366 N N . LEU A 1 169 ? -27.472 -10.453 31.819 1.00 93.56 169 LEU A N 1
ATOM 1367 C CA . LEU A 1 169 ? -28.729 -11.198 31.882 1.00 93.56 169 LEU A CA 1
ATOM 1368 C C . LEU A 1 169 ? -28.522 -12.578 32.529 1.00 93.56 169 LEU A C 1
ATOM 1370 O O . LEU A 1 169 ? -29.237 -12.931 33.462 1.00 93.56 169 LEU A O 1
ATOM 1374 N N . THR A 1 170 ? -27.502 -13.340 32.120 1.00 92.00 170 THR A N 1
ATOM 1375 C CA . THR A 1 170 ? -27.190 -14.649 32.722 1.00 92.00 170 THR A CA 1
ATOM 1376 C C . THR A 1 170 ? -26.914 -14.534 34.219 1.00 92.00 170 THR A C 1
ATOM 1378 O O . THR A 1 170 ? -27.426 -15.323 35.011 1.00 92.00 170 THR A O 1
ATOM 1381 N N . ARG A 1 171 ? -26.130 -13.534 34.641 1.00 91.56 171 ARG A N 1
ATOM 1382 C CA . ARG A 1 171 ? -25.888 -13.277 36.067 1.00 91.56 171 ARG A CA 1
ATOM 1383 C C . ARG A 1 171 ? -27.176 -12.895 36.792 1.00 91.56 171 ARG A C 1
ATOM 1385 O O . ARG A 1 171 ? -27.362 -13.291 37.937 1.00 91.56 171 ARG A O 1
ATOM 1392 N N . HIS A 1 172 ? -28.049 -12.134 36.143 1.00 93.56 172 HIS A N 1
ATOM 1393 C CA . HIS A 1 172 ? -29.341 -11.762 36.698 1.00 93.56 172 HIS A CA 1
ATOM 1394 C C . HIS A 1 172 ? -30.272 -12.970 36.877 1.00 93.56 172 HIS A C 1
ATOM 1396 O O . HIS A 1 172 ? -30.886 -13.079 37.935 1.00 93.56 172 HIS A O 1
ATOM 1402 N N . HIS A 1 173 ? -30.309 -13.918 35.935 1.00 92.25 173 HIS A N 1
ATOM 1403 C CA . HIS A 1 173 ? -31.113 -15.142 36.068 1.00 92.25 173 HIS A CA 1
ATOM 1404 C C . HIS A 1 173 ? -30.769 -15.965 37.310 1.00 92.25 173 HIS A C 1
ATOM 1406 O O . HIS A 1 173 ? -31.656 -16.572 37.902 1.00 92.25 173 HIS A O 1
ATOM 1412 N N . ARG A 1 174 ? -29.520 -15.923 37.784 1.00 90.69 174 ARG A N 1
ATOM 1413 C CA . ARG A 1 174 ? -29.127 -16.610 39.027 1.00 90.69 174 ARG A CA 1
ATOM 1414 C C . ARG A 1 174 ? -29.885 -16.117 40.262 1.00 90.69 174 ARG A C 1
ATOM 1416 O O . ARG A 1 174 ? -30.001 -16.843 41.243 1.00 90.69 174 ARG A O 1
ATOM 1423 N N . ILE A 1 175 ? -30.421 -14.896 40.224 1.00 89.94 175 ILE A N 1
ATOM 1424 C CA . ILE A 1 175 ? -31.264 -14.347 41.295 1.00 89.94 175 ILE A CA 1
ATOM 1425 C C . ILE A 1 175 ? -32.621 -15.062 41.331 1.00 89.94 175 ILE A C 1
ATOM 1427 O O . ILE A 1 175 ? -33.169 -15.272 42.408 1.00 89.94 175 ILE A O 1
ATOM 1431 N N . HIS A 1 176 ? -33.134 -15.451 40.165 1.00 90.25 176 HIS A N 1
ATOM 1432 C CA . HIS A 1 176 ? -34.398 -16.165 40.015 1.00 90.25 176 HIS A CA 1
ATOM 1433 C C . HIS A 1 176 ? -34.256 -17.652 40.348 1.00 90.25 176 HIS A C 1
ATOM 1435 O O . HIS A 1 176 ? -35.076 -18.213 41.071 1.00 90.25 176 HIS A O 1
ATOM 1441 N N . THR A 1 177 ? -33.176 -18.280 39.880 1.00 86.62 177 THR A N 1
ATOM 1442 C CA . THR A 1 177 ? -32.927 -19.713 40.093 1.00 86.62 177 THR A CA 1
ATOM 1443 C C . THR A 1 177 ? -32.316 -20.030 41.458 1.00 86.62 177 THR A C 1
ATOM 1445 O O . THR A 1 177 ? -32.325 -21.183 41.884 1.00 86.62 177 THR A O 1
ATOM 1448 N N . GLY A 1 178 ? -31.776 -19.030 42.163 1.00 83.00 178 GLY A N 1
ATOM 1449 C CA . GLY A 1 178 ? -31.081 -19.222 43.438 1.00 83.00 178 GLY A CA 1
ATOM 1450 C C . GLY A 1 178 ? -29.738 -19.954 43.311 1.00 83.00 178 GLY A C 1
ATOM 1451 O O . GLY A 1 178 ? -29.175 -20.377 44.324 1.00 83.00 178 GLY A O 1
ATOM 1452 N N . GLU A 1 179 ? -29.209 -20.113 42.094 1.00 76.75 179 GLU A N 1
ATOM 1453 C CA . GLU A 1 179 ? -27.905 -20.733 41.854 1.00 76.75 179 GLU A CA 1
ATOM 1454 C C . GLU A 1 179 ? -26.775 -19.858 42.427 1.00 76.75 179 GLU A C 1
ATOM 1456 O O . GLU A 1 179 ? -26.620 -18.684 42.074 1.00 76.75 179 GLU A O 1
ATOM 1461 N N . LYS A 1 180 ? -25.967 -20.425 43.334 1.00 66.12 180 LYS A N 1
ATOM 1462 C CA . LYS A 1 180 ? -24.770 -19.760 43.877 1.00 66.12 180 LYS A CA 1
ATOM 1463 C C . LYS A 1 180 ? -23.614 -19.764 42.858 1.00 66.12 180 LYS A C 1
ATOM 1465 O O . LYS A 1 180 ? -23.609 -20.626 41.983 1.00 66.12 180 LYS A O 1
ATOM 1470 N N . PRO A 1 181 ? -22.670 -18.802 42.957 1.00 60.72 181 PRO A N 1
ATOM 1471 C CA . PRO A 1 181 ? -21.550 -18.655 42.025 1.00 60.72 181 PRO A CA 1
ATOM 1472 C C . PRO A 1 181 ? -20.687 -19.904 41.883 1.00 60.72 181 PRO A C 1
ATOM 1474 O O . PRO A 1 181 ? -20.472 -20.581 42.915 1.00 60.72 181 PRO A O 1
#

Radius of gyration: 34.5 Å; chains: 1; bounding box: 64×39×128 Å

Sequence (181 aa):
MKKNQEGPVIVKVEEENFFVQEIDLQQNSQSSQEVFCQHFRRFCYQETPGPREALSQLQELCCQWLSPENHKKEQILQLLVLEQLLTILPEELQAWVREHHPESGEEAEAVSLLGDLERELDDPEFRCNDCGKAFRESSNLTKHQRIHTGEKPYECDECGKAFSGSSDLTRHHRIHTGEKP

pLDDT: mean 73.6, std 20.12, range [31.95, 95.44]

Organism: Eschrichtius robustus (NCBI:txid9764)

Foldseek 3Di:
DDDDDDDDDDPDDDPDPPPPPDPPPDDPDADQLVVLVVVLVPQDPVPAPDDVRSVVVNVVSLCSNQVPVPDDPVSSVVSVVLVVVLVPDDPVVNVVCRVPPPPDPPCPPVVVVVVVVVVCVPQVFLADPVPRDTDRDPVVNQLVVCVVVVDFPDADPVPRDTHSDPVVNVVVVCVVVVDDD